Protein AF-A0A2N5Z3L2-F1 (afdb_monomer)

Structure (mmCIF, N/CA/C/O backbone):
data_AF-A0A2N5Z3L2-F1
#
_entry.id   AF-A0A2N5Z3L2-F1
#
loop_
_atom_site.group_PDB
_atom_site.id
_atom_site.type_symbol
_atom_site.label_atom_id
_atom_site.label_alt_id
_atom_site.label_comp_id
_atom_site.label_asym_id
_atom_site.label_entity_id
_atom_site.label_seq_id
_atom_site.pdbx_PDB_ins_code
_atom_site.Cartn_x
_atom_site.Cartn_y
_atom_site.Cartn_z
_atom_site.occupancy
_atom_site.B_iso_or_equiv
_atom_site.auth_seq_id
_atom_site.auth_comp_id
_atom_site.auth_asym_id
_atom_site.auth_atom_id
_atom_site.pdbx_PDB_model_num
ATOM 1 N N . VAL A 1 1 ? -10.106 -1.852 13.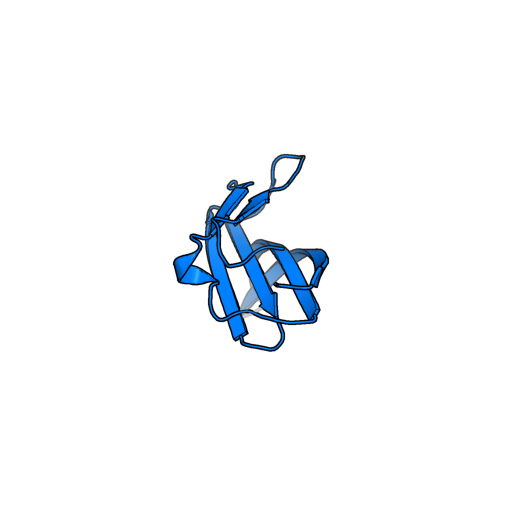356 1.00 91.12 1 VAL A N 1
ATOM 2 C CA . VAL A 1 1 ? -9.034 -0.832 13.352 1.00 91.12 1 VAL A CA 1
ATOM 3 C C . VAL A 1 1 ? -9.700 0.488 13.656 1.00 91.12 1 VAL A C 1
ATOM 5 O O . VAL A 1 1 ? -10.592 0.859 12.909 1.00 91.12 1 VAL A O 1
ATOM 8 N N . SER A 1 2 ? -9.325 1.123 14.767 1.00 93.75 2 SER A N 1
ATOM 9 C CA . SER A 1 2 ? -9.880 2.428 15.144 1.00 93.75 2 SER A CA 1
ATOM 10 C C . SER A 1 2 ? -9.402 3.501 14.168 1.00 93.75 2 SER A C 1
ATOM 12 O O . SER A 1 2 ? -8.200 3.572 13.907 1.00 93.75 2 SER A O 1
ATOM 14 N N . THR A 1 3 ? -10.308 4.337 13.665 1.00 94.00 3 THR A N 1
ATOM 15 C CA . THR A 1 3 ? -9.973 5.535 12.870 1.00 94.00 3 THR A CA 1
ATOM 16 C C . THR A 1 3 ? -10.018 6.827 13.682 1.00 94.00 3 THR A C 1
ATOM 18 O O . THR A 1 3 ? -9.619 7.887 13.205 1.00 94.00 3 THR A O 1
ATOM 21 N N . SER A 1 4 ? -10.428 6.733 14.950 1.00 94.94 4 SER A N 1
ATOM 22 C CA . SER A 1 4 ? -10.414 7.839 15.917 1.00 94.94 4 SER A CA 1
ATOM 23 C C . SER A 1 4 ? -9.042 8.093 16.562 1.00 94.94 4 SER A C 1
ATOM 25 O O . SER A 1 4 ? -8.874 9.051 17.316 1.00 94.94 4 SER A O 1
ATOM 27 N N . SER A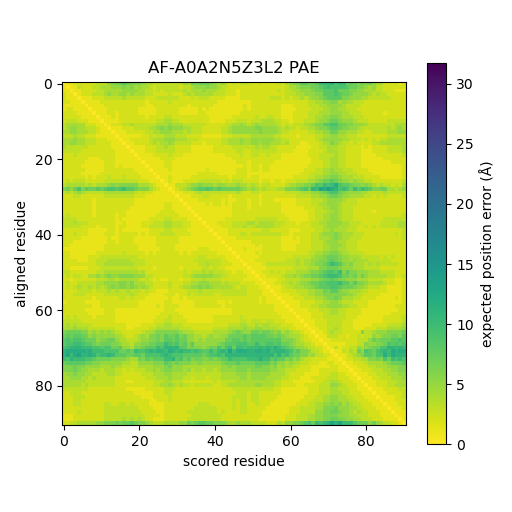 1 5 ? -8.053 7.247 16.269 1.00 96.38 5 SER A N 1
ATOM 28 C CA . SER A 1 5 ? -6.686 7.317 16.786 1.00 96.38 5 SER A CA 1
ATOM 29 C C . SER A 1 5 ? -5.682 7.012 15.681 1.00 96.38 5 SER A C 1
ATOM 31 O O . SER A 1 5 ? -6.031 6.381 14.684 1.00 96.38 5 SER A O 1
ATOM 33 N N . ASP A 1 6 ? -4.429 7.406 15.885 1.00 97.94 6 ASP A N 1
ATOM 34 C CA . ASP A 1 6 ? -3.348 7.053 14.969 1.00 97.94 6 ASP A CA 1
ATOM 35 C C . ASP A 1 6 ? -3.232 5.529 14.818 1.00 97.94 6 ASP A C 1
ATOM 37 O O . ASP A 1 6 ? -3.384 4.767 15.779 1.00 97.94 6 ASP A O 1
ATOM 41 N N . PHE A 1 7 ? -2.948 5.084 13.597 1.00 97.50 7 PHE A N 1
ATOM 42 C CA . PHE A 1 7 ? -2.837 3.675 13.248 1.00 97.50 7 PHE A CA 1
ATOM 43 C C . PHE A 1 7 ? -1.496 3.402 12.578 1.00 97.50 7 PHE A C 1
ATOM 45 O O . PHE A 1 7 ? -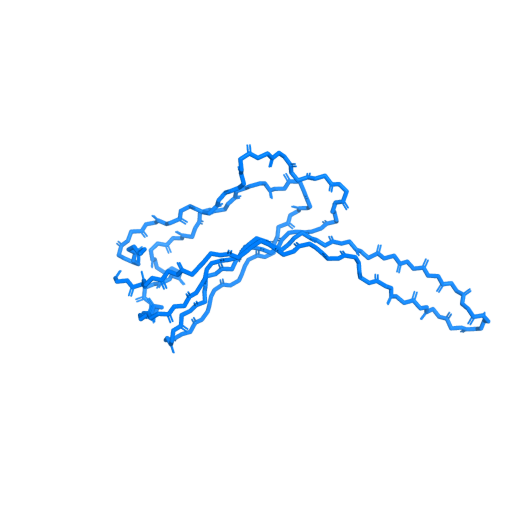1.191 3.955 11.523 1.00 97.50 7 PHE A O 1
ATOM 52 N N . THR A 1 8 ? -0.700 2.515 13.171 1.00 98.06 8 THR A N 1
ATOM 53 C CA . THR A 1 8 ? 0.586 2.096 12.606 1.00 98.06 8 THR A CA 1
ATOM 54 C C . THR A 1 8 ? 0.444 0.761 11.897 1.00 98.06 8 THR A C 1
ATOM 56 O O . THR A 1 8 ? 0.067 -0.238 12.510 1.00 98.06 8 THR A O 1
ATOM 59 N N . LEU A 1 9 ? 0.815 0.739 10.620 1.00 97.81 9 LEU A N 1
ATOM 60 C CA . LEU A 1 9 ? 0.967 -0.473 9.830 1.00 97.81 9 LEU A CA 1
ATOM 61 C C . LEU A 1 9 ? 2.459 -0.784 9.688 1.00 97.81 9 LEU A C 1
ATOM 63 O O . LEU A 1 9 ? 3.232 0.097 9.321 1.00 97.81 9 LEU A O 1
ATOM 67 N N . ALA A 1 10 ? 2.869 -2.015 9.996 1.00 97.69 10 ALA A N 1
ATOM 68 C CA . ALA A 1 10 ? 4.274 -2.411 9.979 1.00 97.69 10 ALA A CA 1
ATOM 69 C C . ALA A 1 10 ? 4.464 -3.876 9.570 1.00 97.69 10 ALA A C 1
ATOM 71 O O . ALA A 1 10 ? 3.602 -4.715 9.840 1.00 97.69 10 ALA A O 1
ATOM 72 N N . THR A 1 11 ? 5.603 -4.186 8.953 1.00 95.62 11 THR A N 1
ATOM 73 C CA . THR A 1 11 ? 6.085 -5.561 8.780 1.00 95.62 11 THR A CA 1
ATOM 74 C C . THR A 1 11 ? 6.848 -6.025 10.024 1.00 95.62 11 THR A C 1
ATOM 76 O O . THR A 1 11 ? 7.412 -5.219 10.765 1.00 95.62 11 THR A O 1
ATOM 79 N N . THR A 1 12 ? 6.879 -7.339 10.259 1.00 93.44 12 THR A N 1
ATOM 80 C CA . THR A 1 12 ? 7.731 -7.954 11.294 1.00 93.44 12 THR A CA 1
ATOM 81 C C . THR A 1 12 ? 9.195 -7.982 10.879 1.00 93.44 12 THR A C 1
ATOM 83 O O . THR A 1 12 ? 10.080 -7.776 11.705 1.00 93.44 12 THR A O 1
ATOM 86 N N . ASP A 1 13 ? 9.432 -8.211 9.590 1.00 92.94 13 ASP A N 1
ATOM 87 C CA . ASP A 1 13 ? 10.752 -8.350 8.992 1.00 92.94 13 ASP A CA 1
ATOM 88 C C . ASP A 1 13 ? 11.069 -7.157 8.090 1.00 92.94 13 ASP A C 1
ATOM 90 O O . ASP A 1 13 ? 10.173 -6.480 7.580 1.00 92.94 13 ASP A O 1
ATOM 94 N N . ALA A 1 14 ? 12.357 -6.896 7.876 1.00 94.25 14 ALA A N 1
ATOM 95 C CA . ALA A 1 14 ? 12.797 -5.827 6.989 1.00 94.25 14 ALA A CA 1
ATOM 96 C C . ALA A 1 14 ? 12.379 -6.095 5.534 1.00 94.25 14 ALA A C 1
ATOM 98 O O . ALA A 1 14 ? 12.479 -7.220 5.037 1.00 94.25 14 ALA A O 1
ATOM 99 N N . ILE A 1 15 ? 11.963 -5.039 4.835 1.00 96.25 15 ILE A N 1
ATOM 100 C CA . ILE A 1 15 ? 11.680 -5.100 3.401 1.00 96.25 15 ILE A CA 1
ATOM 101 C C . ILE A 1 15 ? 13.002 -5.004 2.642 1.00 96.25 15 ILE A C 1
ATOM 103 O O . ILE A 1 15 ? 13.790 -4.087 2.859 1.00 96.25 15 ILE A O 1
ATOM 107 N N . GLN A 1 16 ? 13.234 -5.960 1.743 1.00 94.94 16 GLN A N 1
ATOM 108 C CA . GLN A 1 16 ? 14.464 -6.078 0.966 1.00 94.94 16 GLN A CA 1
ATOM 109 C C . GLN A 1 16 ? 14.154 -6.032 -0.529 1.00 94.94 16 GLN A C 1
ATOM 111 O O . GLN A 1 16 ? 13.139 -6.559 -0.978 1.00 94.94 16 GLN A O 1
ATOM 116 N N . ASN A 1 17 ? 15.081 -5.475 -1.313 1.00 95.25 17 ASN A N 1
ATOM 117 C CA . ASN A 1 17 ? 15.005 -5.432 -2.777 1.00 95.25 17 ASN A CA 1
ATOM 118 C C . ASN A 1 17 ? 13.757 -4.722 -3.333 1.00 95.25 17 ASN A C 1
ATOM 120 O O . ASN A 1 17 ? 13.265 -5.110 -4.389 1.00 95.25 17 ASN A O 1
ATOM 124 N N . ALA A 1 18 ? 13.267 -3.681 -2.665 1.00 97.81 18 ALA A N 1
ATOM 125 C CA . ALA A 1 18 ? 12.234 -2.798 -3.194 1.00 97.81 18 ALA A CA 1
ATOM 126 C C . ALA A 1 18 ? 12.820 -1.408 -3.464 1.00 97.81 18 ALA A C 1
ATOM 128 O O . ALA A 1 18 ? 13.710 -0.959 -2.742 1.00 97.81 18 ALA A O 1
ATOM 129 N N . ASP A 1 19 ? 12.304 -0.721 -4.480 1.00 97.94 19 ASP A N 1
ATOM 130 C CA . ASP A 1 19 ? 12.602 0.699 -4.694 1.00 97.94 19 ASP A CA 1
ATOM 131 C C . ASP A 1 19 ? 11.645 1.559 -3.860 1.00 97.94 19 ASP A C 1
ATOM 133 O O . ASP A 1 19 ? 11.984 2.651 -3.399 1.00 97.94 19 ASP A O 1
ATOM 137 N N . SER A 1 20 ? 10.420 1.072 -3.659 1.00 98.44 20 SER A N 1
ATOM 138 C CA . SER A 1 20 ? 9.356 1.786 -2.963 1.00 98.44 20 SER A CA 1
ATOM 139 C C . SER A 1 20 ? 8.386 0.824 -2.287 1.00 98.44 20 SER A C 1
ATOM 141 O O . SER A 1 20 ? 8.253 -0.335 -2.680 1.00 98.44 20 SER A O 1
ATOM 143 N N . VAL A 1 21 ? 7.713 1.323 -1.253 1.00 98.62 21 VAL A N 1
ATOM 144 C CA . VAL A 1 21 ? 6.673 0.599 -0.518 1.00 98.62 21 VAL A CA 1
ATOM 145 C C . VAL A 1 21 ? 5.430 1.473 -0.425 1.00 98.62 21 VAL A C 1
ATOM 147 O O . VAL A 1 21 ? 5.536 2.658 -0.116 1.00 98.62 21 VAL A O 1
ATOM 150 N N . ILE A 1 22 ? 4.252 0.909 -0.680 1.00 98.69 22 ILE A N 1
ATOM 151 C CA . ILE A 1 22 ? 2.964 1.561 -0.427 1.00 98.69 22 ILE A CA 1
ATOM 152 C C . ILE A 1 22 ? 2.379 0.984 0.854 1.00 98.69 22 ILE A C 1
ATOM 154 O O . ILE A 1 22 ? 2.204 -0.227 0.967 1.00 98.69 22 ILE A O 1
ATOM 158 N N . PHE A 1 23 ? 2.038 1.854 1.797 1.00 98.75 23 PHE A N 1
ATOM 159 C CA . PHE A 1 23 ? 1.169 1.522 2.920 1.00 98.75 23 PHE A CA 1
ATOM 160 C C . PHE A 1 23 ? -0.244 1.973 2.570 1.00 98.75 23 PHE A C 1
ATOM 162 O O . PHE A 1 23 ? -0.439 3.137 2.213 1.00 98.75 23 PHE A O 1
ATOM 169 N N . ALA A 1 24 ? -1.217 1.073 2.672 1.00 98.50 24 ALA A N 1
ATOM 170 C CA . ALA A 1 24 ? -2.598 1.339 2.292 1.00 98.50 24 ALA A CA 1
ATOM 171 C C . ALA A 1 24 ? -3.582 0.987 3.413 1.00 98.50 24 ALA A C 1
ATOM 173 O O . ALA A 1 24 ? -3.475 -0.064 4.049 1.00 98.50 24 ALA A O 1
ATOM 174 N N . VAL A 1 25 ? -4.566 1.861 3.607 1.00 98.38 25 VAL A N 1
ATOM 175 C CA . VAL A 1 25 ? -5.763 1.660 4.427 1.00 98.38 25 VAL A CA 1
ATOM 176 C C . VAL A 1 25 ? -6.959 1.849 3.502 1.00 98.38 25 VAL A C 1
ATOM 178 O O . VAL A 1 25 ? -7.158 2.9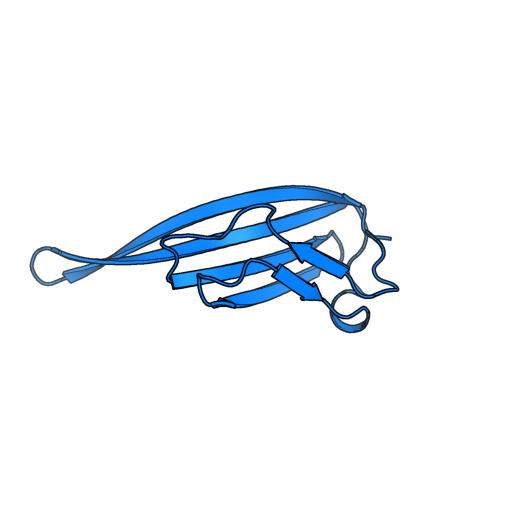51 2.998 1.00 98.38 25 VAL A O 1
ATOM 181 N N . ILE A 1 26 ? -7.718 0.788 3.227 1.00 97.81 26 ILE A N 1
ATOM 182 C CA . ILE A 1 26 ? -8.791 0.797 2.223 1.00 97.81 26 ILE A CA 1
ATOM 183 C C . ILE A 1 26 ? -10.056 0.217 2.852 1.00 97.81 26 ILE A C 1
ATOM 185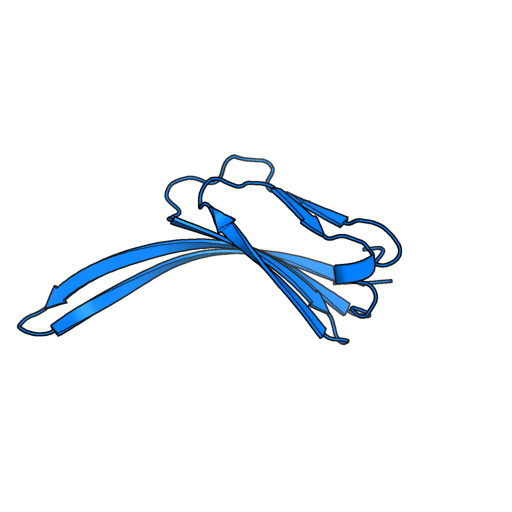 O O . ILE A 1 26 ? -10.083 -0.955 3.219 1.00 97.81 26 ILE A O 1
ATOM 189 N N . GLY A 1 27 ? -11.110 1.023 2.969 1.00 96.25 27 GLY A N 1
ATOM 190 C CA . GLY A 1 27 ? -12.415 0.620 3.500 1.00 96.25 27 GLY A CA 1
ATOM 191 C C . GLY A 1 27 ? -13.564 1.063 2.598 1.00 96.25 27 GLY A C 1
ATOM 192 O O . GLY A 1 27 ? -13.360 1.689 1.562 1.00 96.25 27 GLY A O 1
ATOM 193 N N . THR A 1 28 ? -14.803 0.769 2.996 1.00 90.69 28 THR A N 1
ATOM 194 C CA . THR A 1 28 ? -15.993 1.116 2.191 1.00 90.69 28 THR A CA 1
ATOM 195 C C . THR A 1 28 ? -16.191 2.622 1.983 1.00 90.69 28 THR A C 1
ATOM 197 O O . THR A 1 28 ? -16.757 3.025 0.971 1.00 90.69 28 THR A O 1
ATOM 200 N N . GLY A 1 29 ? -15.719 3.450 2.922 1.00 85.00 29 GLY A N 1
ATOM 201 C CA . GLY A 1 29 ? -15.841 4.913 2.873 1.00 85.00 29 GLY A CA 1
ATOM 202 C C . GLY A 1 29 ? -14.741 5.635 2.085 1.00 85.00 29 GLY A C 1
ATOM 203 O O . GLY A 1 29 ? -14.854 6.837 1.859 1.00 85.00 29 GLY A O 1
ATOM 204 N N . GLY A 1 30 ? -13.684 4.930 1.674 1.00 92.81 30 GLY A N 1
ATOM 2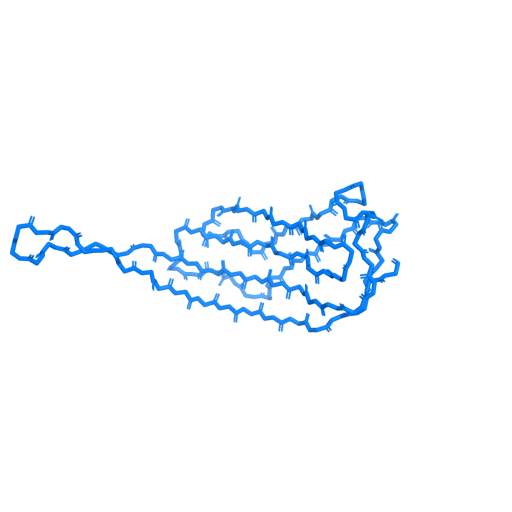05 C CA . GLY A 1 30 ? -12.548 5.519 0.971 1.00 92.81 30 GLY A CA 1
ATOM 206 C C . GLY A 1 30 ? -11.227 4.828 1.288 1.00 92.81 30 GLY A C 1
ATOM 207 O O . GLY A 1 30 ? -11.178 3.778 1.932 1.00 92.81 30 GLY A O 1
ATOM 208 N N . GLU A 1 31 ? -10.144 5.451 0.839 1.00 96.38 31 GLU A N 1
ATOM 209 C CA . GLU A 1 31 ? -8.799 4.909 0.965 1.00 96.38 31 GLU A CA 1
ATOM 210 C C . GLU A 1 31 ? -7.768 5.981 1.311 1.00 96.38 31 GLU A C 1
ATOM 212 O O . GLU A 1 31 ? -7.909 7.159 0.974 1.00 96.38 31 GLU A O 1
ATOM 217 N N . LYS A 1 32 ? -6.695 5.540 1.964 1.00 97.88 32 LYS A N 1
ATOM 218 C CA . LYS A 1 32 ? -5.488 6.322 2.188 1.00 97.88 32 LYS A CA 1
ATOM 219 C C . LYS A 1 32 ? -4.276 5.481 1.821 1.00 97.88 32 LYS A C 1
ATOM 221 O O . LYS A 1 32 ? -4.047 4.425 2.406 1.00 97.88 32 LYS A O 1
ATOM 226 N N . LEU A 1 33 ? -3.493 5.978 0.868 1.00 98.31 33 LEU A N 1
ATOM 227 C CA . LEU A 1 33 ? -2.263 5.352 0.400 1.00 98.31 33 LEU A CA 1
ATOM 228 C C . LEU A 1 33 ? -1.092 6.302 0.634 1.00 98.31 33 LEU A C 1
ATOM 230 O O . LEU A 1 33 ? -1.203 7.507 0.397 1.00 98.31 33 LEU A O 1
ATOM 234 N N . VAL A 1 34 ? 0.035 5.762 1.089 1.00 98.50 34 VAL A N 1
ATOM 235 C CA . VAL A 1 34 ? 1.277 6.516 1.261 1.00 98.50 34 VAL A CA 1
ATOM 236 C C . VAL A 1 34 ? 2.438 5.715 0.692 1.00 98.50 34 VAL A C 1
ATOM 238 O O . VAL A 1 34 ? 2.732 4.617 1.158 1.00 98.50 34 VAL A O 1
ATOM 241 N N . THR A 1 35 ? 3.119 6.295 -0.294 1.00 98.56 35 THR A N 1
ATOM 242 C CA . THR A 1 35 ? 4.349 5.738 -0.864 1.00 98.56 35 THR A CA 1
ATOM 243 C C . THR A 1 35 ? 5.561 6.209 -0.068 1.00 98.56 35 THR A C 1
ATOM 245 O O . THR A 1 35 ? 5.707 7.395 0.241 1.00 98.56 35 THR A O 1
ATOM 248 N N . LYS A 1 36 ? 6.438 5.268 0.262 1.00 98.44 36 LYS A N 1
ATOM 249 C CA . LYS A 1 36 ? 7.665 5.446 1.034 1.00 98.44 36 LYS A CA 1
ATOM 250 C C . LYS A 1 36 ? 8.846 4.777 0.333 1.00 98.44 36 LYS A C 1
ATOM 252 O O . LYS A 1 36 ? 8.668 4.062 -0.654 1.00 98.44 36 LYS A O 1
ATOM 257 N N . ALA A 1 37 ? 10.054 5.030 0.837 1.00 98.06 37 ALA A N 1
ATOM 258 C CA . ALA A 1 37 ? 11.255 4.369 0.340 1.00 98.06 37 ALA A CA 1
ATOM 259 C C . ALA A 1 37 ? 11.147 2.845 0.515 1.00 98.06 37 ALA A C 1
ATOM 261 O O . ALA A 1 37 ? 10.518 2.369 1.457 1.00 98.06 37 ALA A O 1
ATOM 262 N N . GLY A 1 38 ? 11.780 2.085 -0.381 1.00 97.56 38 GLY A N 1
ATOM 263 C CA . GLY A 1 38 ? 11.689 0.621 -0.424 1.00 97.56 38 GLY A CA 1
ATOM 264 C C . GLY A 1 38 ? 12.131 -0.120 0.844 1.00 97.56 38 GLY A C 1
ATOM 265 O O . GLY A 1 38 ? 11.822 -1.294 1.007 1.00 97.56 38 GLY A O 1
ATOM 266 N N . THR A 1 39 ? 12.846 0.559 1.739 1.00 96.25 39 THR A N 1
ATOM 267 C CA . THR A 1 39 ? 13.335 0.021 3.015 1.00 96.25 39 THR A CA 1
ATOM 268 C C . THR A 1 39 ? 12.429 0.346 4.202 1.00 96.25 39 THR A C 1
ATOM 270 O O . THR A 1 39 ? 12.680 -0.139 5.302 1.00 96.25 39 THR A O 1
ATOM 273 N N . GLU A 1 40 ? 11.415 1.195 4.022 1.00 98.19 40 GLU A N 1
ATOM 274 C CA . GLU A 1 40 ? 10.507 1.592 5.099 1.00 98.19 40 GLU A CA 1
ATOM 275 C C . GLU A 1 40 ? 9.571 0.433 5.432 1.00 98.19 40 GLU A C 1
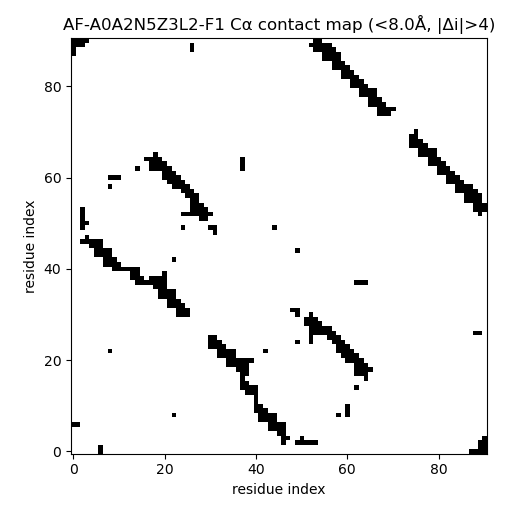ATOM 277 O O . GLU A 1 40 ? 8.748 0.029 4.615 1.00 98.19 40 GLU A O 1
ATOM 282 N N . SER A 1 41 ? 9.702 -0.100 6.644 1.00 97.31 41 SER A N 1
ATOM 283 C CA . SER A 1 41 ? 8.938 -1.250 7.132 1.00 97.31 41 SER A CA 1
ATOM 284 C C . SER A 1 41 ? 7.734 -0.860 7.986 1.00 97.31 41 SER A C 1
ATOM 286 O O . SER A 1 41 ? 6.979 -1.734 8.406 1.00 97.31 41 SER A O 1
ATOM 288 N N . SER A 1 42 ? 7.533 0.431 8.268 1.00 98.12 42 SER A N 1
ATOM 289 C CA . SER A 1 42 ? 6.376 0.915 9.018 1.00 98.12 42 SER A CA 1
ATOM 290 C C . SER A 1 42 ? 5.905 2.297 8.573 1.00 98.12 42 SER A C 1
ATOM 292 O O . SER A 1 42 ? 6.675 3.130 8.095 1.00 98.12 42 SER A O 1
ATOM 294 N N . HIS A 1 43 ? 4.612 2.554 8.753 1.00 98.50 43 HIS A N 1
ATOM 295 C CA . HIS A 1 43 ? 4.031 3.876 8.597 1.00 98.50 43 HIS A CA 1
ATOM 296 C C . HIS A 1 43 ? 2.875 4.080 9.576 1.00 98.50 43 HIS A C 1
ATOM 298 O O . HIS A 1 43 ? 2.003 3.221 9.713 1.00 98.50 43 HIS A O 1
ATOM 304 N N . THR A 1 44 ? 2.864 5.239 10.235 1.00 98.56 44 THR A N 1
ATOM 305 C CA . THR A 1 44 ? 1.753 5.690 11.076 1.00 98.56 44 THR A CA 1
ATOM 306 C C . THR A 1 44 ? 0.862 6.639 10.287 1.00 98.56 44 THR A C 1
ATOM 308 O O . THR A 1 44 ? 1.302 7.712 9.874 1.00 98.56 44 THR A O 1
ATOM 311 N N . PHE A 1 45 ? -0.394 6.242 10.111 1.00 98.31 45 PHE A N 1
ATOM 312 C CA . PHE A 1 45 ? -1.472 7.092 9.633 1.00 98.31 45 PHE A CA 1
ATOM 313 C C . PHE A 1 45 ? -2.026 7.889 10.809 1.00 98.31 45 PHE A C 1
ATOM 315 O O . PHE A 1 45 ? -2.357 7.301 11.842 1.00 98.31 45 PHE A O 1
ATOM 322 N N . SER A 1 46 ? -2.141 9.209 10.661 1.00 97.81 46 SER A N 1
ATOM 323 C CA . SER A 1 46 ? -2.794 10.020 11.690 1.00 97.81 46 SER A CA 1
ATOM 324 C C . SER A 1 46 ? -4.296 9.735 11.721 1.00 97.81 46 SER A C 1
ATOM 326 O O . SER A 1 46 ? -4.886 9.446 10.678 1.00 97.81 46 SER A O 1
ATOM 328 N N . ALA A 1 47 ? -4.945 9.888 12.877 1.00 97.00 47 ALA A N 1
ATOM 329 C CA . ALA A 1 47 ? -6.405 9.767 12.982 1.00 97.00 47 ALA A CA 1
ATOM 330 C C . ALA A 1 47 ? -7.131 10.646 11.942 1.00 97.00 47 ALA A C 1
ATOM 332 O O . ALA A 1 47 ? -8.078 10.219 11.282 1.00 97.00 47 ALA A O 1
ATOM 333 N N . SER A 1 48 ? -6.635 11.868 11.719 1.00 95.69 48 SER A N 1
ATOM 334 C CA . SER A 1 48 ? -7.190 12.783 10.717 1.00 95.69 48 SER A CA 1
ATOM 335 C C . SER A 1 48 ? -7.097 12.255 9.285 1.00 95.69 48 SER A C 1
ATOM 337 O O . SER A 1 48 ? -8.003 12.516 8.498 1.00 95.69 48 SER A O 1
ATOM 339 N N . ASP A 1 49 ? -6.052 11.493 8.947 1.00 94.12 49 ASP A N 1
ATOM 340 C CA . ASP A 1 49 ? -5.867 10.942 7.601 1.00 94.12 49 ASP A CA 1
ATOM 341 C C . ASP A 1 49 ? -6.855 9.819 7.268 1.00 94.12 49 ASP A C 1
ATOM 343 O O . ASP A 1 49 ? -7.104 9.574 6.087 1.00 94.12 49 ASP A O 1
ATOM 347 N N . ILE A 1 50 ? -7.387 9.131 8.285 1.00 96.12 50 ILE A N 1
ATOM 348 C CA . ILE A 1 50 ? -8.215 7.926 8.113 1.00 96.12 50 ILE A CA 1
ATOM 349 C C . ILE A 1 50 ? -9.616 8.036 8.725 1.00 96.12 50 ILE A C 1
ATOM 351 O O . ILE A 1 50 ? -10.405 7.111 8.574 1.00 96.12 50 ILE A O 1
ATOM 355 N N . SER A 1 51 ? -9.961 9.163 9.353 1.00 94.00 51 SER A N 1
ATOM 356 C CA . SER A 1 51 ? -11.247 9.392 10.039 1.00 94.00 51 SER A CA 1
ATOM 357 C C . SER A 1 51 ? -12.511 9.147 9.195 1.00 94.00 51 SER A C 1
ATOM 359 O O . SER A 1 51 ? -13.569 8.860 9.748 1.00 94.00 51 SER A O 1
ATOM 361 N N . GLY A 1 52 ? -12.427 9.248 7.863 1.00 90.88 52 GLY A N 1
ATOM 362 C CA . GLY A 1 52 ? -13.547 8.971 6.950 1.00 90.88 52 GLY A CA 1
ATOM 363 C C . GLY A 1 52 ? -13.642 7.518 6.469 1.00 90.88 52 GLY A C 1
ATOM 364 O O . GLY A 1 52 ? -14.609 7.152 5.800 1.00 90.88 52 GLY A O 1
ATOM 365 N N . ILE A 1 53 ? -12.648 6.683 6.778 1.00 95.56 53 ILE A N 1
ATOM 366 C CA . ILE A 1 53 ? -12.589 5.292 6.332 1.00 95.56 53 ILE A CA 1
ATOM 367 C C . ILE A 1 53 ? -13.355 4.430 7.334 1.00 95.56 53 ILE A C 1
ATOM 369 O O . ILE A 1 53 ? -13.037 4.392 8.516 1.00 95.56 53 ILE A O 1
ATOM 373 N N . THR A 1 54 ? -14.382 3.731 6.861 1.00 95.31 54 THR A N 1
ATOM 374 C CA . THR A 1 54 ? -15.291 2.949 7.710 1.00 95.31 54 THR A CA 1
ATOM 375 C C . THR A 1 54 ? -15.639 1.608 7.072 1.00 9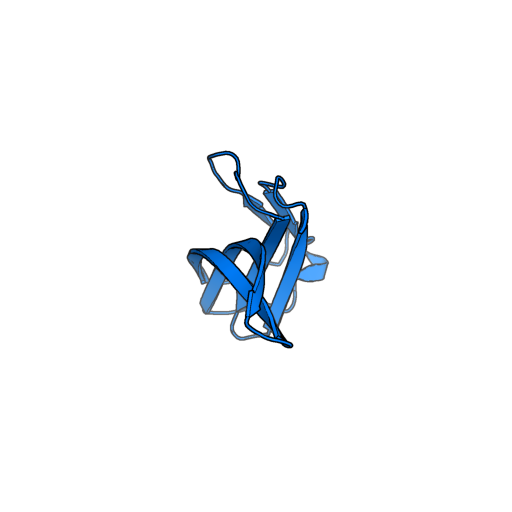5.31 54 THR A C 1
ATOM 377 O O . THR A 1 54 ? -15.434 1.388 5.869 1.00 95.31 54 THR A O 1
ATOM 380 N N . GLY A 1 55 ? -16.191 0.707 7.885 1.00 95.19 55 GLY A N 1
ATOM 381 C CA . GLY A 1 55 ? -16.742 -0.565 7.432 1.00 95.19 55 GLY A CA 1
ATOM 382 C C . GLY A 1 55 ? -15.676 -1.611 7.118 1.00 95.19 55 GLY A C 1
ATOM 383 O O . GLY A 1 55 ? -14.510 -1.482 7.488 1.00 95.19 55 GLY A O 1
ATOM 384 N N . THR A 1 56 ? -16.084 -2.693 6.461 1.00 96.94 56 THR A N 1
ATOM 385 C CA . THR A 1 56 ? -15.171 -3.782 6.093 1.00 96.94 56 THR A CA 1
ATOM 386 C C . THR A 1 56 ? -14.228 -3.351 4.973 1.00 96.94 56 THR A C 1
ATOM 388 O O . THR A 1 56 ? -14.633 -2.706 4.009 1.00 96.94 56 THR A O 1
ATOM 391 N N . GLY A 1 57 ? -12.966 -3.740 5.081 1.00 97.12 57 GLY A N 1
ATOM 392 C CA . GLY A 1 57 ? -11.946 -3.445 4.092 1.00 97.12 57 GLY A CA 1
ATOM 393 C C . GLY A 1 57 ? -10.669 -4.215 4.374 1.00 97.12 57 GLY A C 1
ATOM 394 O O . GLY A 1 57 ? -10.702 -5.325 4.911 1.00 97.12 57 GLY A O 1
ATOM 395 N N . TYR A 1 58 ? -9.537 -3.629 4.010 1.00 98.06 58 TYR A N 1
ATOM 396 C CA . TYR A 1 58 ? -8.234 -4.233 4.214 1.00 98.06 58 TYR A CA 1
ATOM 397 C C . TYR A 1 58 ? -7.132 -3.182 4.360 1.00 98.06 58 TYR A C 1
ATOM 399 O O . TYR A 1 58 ? -7.248 -2.035 3.930 1.00 98.06 58 TYR A O 1
ATOM 407 N N . VAL A 1 59 ? -6.042 -3.598 4.992 1.00 98.38 59 VAL A N 1
ATOM 408 C CA . VAL A 1 59 ? -4.780 -2.855 5.029 1.00 98.38 59 VAL A CA 1
ATOM 409 C C . VAL A 1 59 ? -3.742 -3.600 4.203 1.00 98.38 59 VAL A C 1
ATOM 411 O O . VAL A 1 59 ? -3.762 -4.835 4.178 1.00 98.38 59 VAL A O 1
ATOM 414 N N . GLN A 1 60 ? -2.847 -2.878 3.527 1.00 98.31 60 GLN A N 1
ATOM 415 C CA . GLN A 1 60 ? -1.785 -3.492 2.723 1.00 98.31 60 GLN A CA 1
ATOM 416 C C . GLN A 1 60 ? -0.434 -2.828 2.916 1.00 98.31 60 GLN A C 1
ATOM 418 O O . GLN A 1 60 ? -0.334 -1.617 3.111 1.00 98.31 60 GLN A O 1
ATOM 423 N N . ILE A 1 61 ? 0.601 -3.649 2.777 1.00 98.50 61 ILE A N 1
ATOM 424 C CA . ILE A 1 61 ? 1.970 -3.212 2.531 1.00 98.50 61 ILE A CA 1
ATOM 425 C C . ILE A 1 61 ? 2.372 -3.796 1.177 1.00 98.50 61 ILE A C 1
ATOM 427 O O . ILE A 1 61 ? 2.351 -5.016 0.992 1.00 98.50 61 ILE A O 1
ATOM 431 N N . VAL A 1 62 ? 2.691 -2.921 0.228 1.00 98.38 62 VAL A N 1
ATOM 432 C CA . VAL A 1 62 ? 3.019 -3.266 -1.160 1.00 98.38 62 VAL A CA 1
ATOM 433 C C . VAL A 1 62 ? 4.454 -2.855 -1.434 1.00 98.38 62 VAL A C 1
ATOM 435 O O . VAL A 1 62 ? 4.726 -1.677 -1.643 1.00 98.38 62 VAL A O 1
ATOM 438 N N . ALA A 1 63 ? 5.378 -3.806 -1.426 1.00 98.31 63 ALA A N 1
ATOM 439 C CA . ALA A 1 63 ? 6.766 -3.561 -1.793 1.00 98.31 63 ALA A CA 1
ATOM 440 C C . ALA A 1 63 ? 6.939 -3.777 -3.298 1.00 98.31 63 ALA A C 1
ATOM 442 O O . ALA A 1 63 ? 6.552 -4.824 -3.818 1.00 98.31 63 ALA A O 1
ATOM 443 N N . TYR A 1 64 ? 7.526 -2.811 -4.002 1.00 98.19 64 TYR A N 1
ATOM 444 C CA . TYR A 1 64 ? 7.722 -2.918 -5.443 1.00 98.19 64 TYR A CA 1
ATOM 445 C C . TYR A 1 64 ? 9.048 -2.328 -5.916 1.00 98.19 64 TYR A C 1
ATOM 447 O O . TYR A 1 64 ? 9.638 -1.439 -5.293 1.00 98.19 64 TYR A O 1
ATOM 455 N N . LYS A 1 65 ? 9.525 -2.836 -7.053 1.00 97.81 65 LYS A N 1
ATOM 456 C CA . LYS A 1 65 ? 10.670 -2.285 -7.779 1.00 97.81 65 LYS A CA 1
ATOM 457 C C . LYS A 1 65 ? 10.418 -2.261 -9.277 1.00 97.81 65 LYS A C 1
ATOM 459 O O . LYS A 1 65 ? 9.768 -3.160 -9.819 1.00 97.81 65 LYS A O 1
ATOM 464 N N . PHE A 1 66 ? 10.984 -1.266 -9.946 1.00 96.31 66 PHE A N 1
ATOM 465 C CA . PHE A 1 66 ? 10.973 -1.201 -11.400 1.00 96.31 66 PHE A CA 1
ATOM 466 C C . PHE A 1 66 ? 12.205 -1.901 -11.963 1.00 96.31 66 PHE A C 1
ATOM 468 O O . PHE A 1 66 ? 13.319 -1.787 -11.456 1.00 96.31 66 PHE A O 1
ATOM 475 N N . MET A 1 67 ? 12.010 -2.632 -13.049 1.00 95.12 67 MET A N 1
ATOM 476 C CA . MET A 1 67 ? 13.088 -3.205 -13.842 1.00 95.12 67 MET A CA 1
ATOM 477 C C . MET A 1 67 ? 12.898 -2.739 -15.273 1.00 95.12 67 MET A C 1
ATOM 479 O O . MET A 1 67 ? 11.784 -2.745 -15.791 1.00 95.12 67 MET A O 1
ATOM 483 N N . THR A 1 68 ? 13.978 -2.321 -15.915 1.00 93.94 68 THR A N 1
ATOM 484 C CA . THR A 1 68 ? 13.936 -1.857 -17.298 1.00 93.94 68 THR A CA 1
ATOM 485 C C . THR A 1 68 ? 14.722 -2.799 -18.189 1.00 93.94 68 THR A C 1
ATOM 487 O O . THR A 1 68 ? 15.779 -3.302 -17.815 1.00 93.94 68 THR A O 1
ATOM 490 N N . SER A 1 69 ? 14.186 -3.043 -19.378 1.00 94.19 69 SER A N 1
ATOM 491 C CA . SER A 1 69 ? 14.863 -3.757 -20.453 1.00 94.19 69 SER A CA 1
ATOM 492 C C . SER A 1 69 ? 14.619 -3.010 -21.754 1.00 94.19 69 SER A C 1
ATOM 494 O O . SER A 1 69 ? 13.539 -2.458 -21.961 1.00 94.19 69 SER A O 1
ATOM 496 N N . THR A 1 70 ? 15.604 -2.976 -22.641 1.00 94.88 70 THR A N 1
ATOM 497 C CA . THR A 1 70 ? 15.403 -2.459 -23.995 1.00 94.88 70 THR A CA 1
ATOM 498 C C . THR A 1 70 ? 15.247 -3.644 -24.936 1.00 94.88 70 THR A C 1
ATOM 500 O O . THR A 1 70 ? 16.177 -4.424 -25.126 1.00 94.88 70 THR A O 1
ATOM 503 N N . GLU A 1 71 ? 14.067 -3.768 -25.537 1.00 93.88 71 GLU A N 1
ATOM 504 C CA . GLU A 1 71 ? 13.741 -4.820 -26.497 1.00 93.88 71 GLU A CA 1
ATOM 505 C C . GLU A 1 71 ? 13.560 -4.189 -27.880 1.00 93.88 71 GLU A C 1
ATOM 507 O O . GLU A 1 71 ? 12.592 -3.471 -28.159 1.00 93.88 71 GLU A O 1
ATOM 512 N N . GLY A 1 72 ? 14.552 -4.394 -28.749 1.00 92.25 72 GLY A N 1
ATOM 513 C CA . GLY A 1 72 ? 14.649 -3.667 -30.012 1.00 92.25 72 GLY A CA 1
ATOM 514 C C . GLY A 1 72 ? 14.834 -2.166 -29.771 1.00 92.25 72 GLY A C 1
ATOM 515 O O . GLY A 1 72 ? 15.812 -1.749 -29.160 1.00 92.25 72 GLY A O 1
ATOM 516 N N . SER A 1 73 ? 13.893 -1.348 -30.251 1.00 93.44 73 SER A N 1
ATOM 517 C CA . SER A 1 73 ? 13.902 0.113 -30.075 1.00 93.44 73 SER A CA 1
ATOM 518 C C . SER A 1 73 ? 12.948 0.607 -28.980 1.00 93.44 73 SER A C 1
ATOM 520 O O . SER A 1 73 ? 12.627 1.795 -28.940 1.00 93.44 73 SER A O 1
ATOM 522 N N . LYS A 1 74 ? 12.409 -0.293 -28.149 1.00 93.69 74 LYS A N 1
ATOM 523 C CA . LYS A 1 74 ? 11.429 0.039 -27.109 1.00 93.69 74 LYS A CA 1
ATOM 524 C C . LYS A 1 74 ? 12.034 -0.183 -25.730 1.00 93.69 74 LYS A C 1
ATOM 526 O O . LYS A 1 74 ? 12.650 -1.214 -25.483 1.00 93.69 74 LYS A O 1
ATOM 531 N N . ASN A 1 75 ? 11.792 0.760 -24.824 1.00 95.38 75 ASN A N 1
ATOM 532 C CA . ASN A 1 75 ? 12.008 0.534 -23.401 1.00 95.38 75 ASN A CA 1
ATOM 533 C C . ASN A 1 75 ? 10.786 -0.190 -22.836 1.00 95.38 75 ASN A C 1
ATOM 535 O O . ASN A 1 75 ? 9.662 0.304 -22.940 1.00 95.38 75 ASN A O 1
ATOM 539 N N . VAL A 1 76 ? 11.022 -1.361 -22.261 1.00 95.75 76 VAL A N 1
ATOM 540 C CA . VAL A 1 76 ? 10.046 -2.186 -21.559 1.00 95.75 76 VAL A CA 1
ATOM 541 C C . VAL A 1 76 ? 10.292 -2.024 -20.063 1.00 95.75 76 VAL A C 1
ATOM 543 O O . VAL A 1 76 ? 11.423 -2.147 -19.590 1.00 95.75 76 VAL A O 1
ATOM 546 N N . TYR A 1 77 ? 9.228 -1.720 -19.325 1.00 94.56 77 TYR A N 1
ATOM 547 C CA . TYR A 1 77 ? 9.260 -1.499 -17.884 1.00 94.56 77 TYR A CA 1
ATOM 548 C C . TYR A 1 77 ? 8.468 -2.615 -17.212 1.00 94.56 77 TYR A C 1
ATOM 550 O O . TYR A 1 77 ? 7.273 -2.767 -17.457 1.00 94.56 77 TYR A O 1
ATOM 558 N N . PHE A 1 78 ? 9.139 -3.392 -16.374 1.00 95.62 78 PHE A N 1
ATOM 559 C CA . PHE A 1 78 ? 8.542 -4.425 -15.543 1.00 95.62 78 PHE A CA 1
ATOM 560 C C . PHE A 1 78 ? 8.419 -3.912 -14.115 1.00 95.62 78 PHE A C 1
ATOM 562 O O . PHE A 1 78 ? 9.293 -3.196 -13.623 1.00 95.62 78 PHE A O 1
ATOM 569 N N . VAL A 1 79 ? 7.356 -4.325 -13.438 1.00 96.50 79 VAL A N 1
ATOM 570 C CA . VAL A 1 79 ? 7.186 -4.115 -12.003 1.00 96.50 79 VAL A CA 1
ATOM 571 C C . VAL A 1 79 ? 7.260 -5.481 -11.342 1.00 96.50 79 VAL A C 1
ATOM 573 O O . VAL A 1 79 ? 6.510 -6.382 -11.709 1.00 96.50 79 VAL A O 1
ATOM 576 N N . ASN A 1 80 ? 8.195 -5.646 -10.409 1.00 95.94 80 ASN A N 1
ATOM 577 C CA . ASN A 1 80 ? 8.154 -6.764 -9.473 1.00 95.94 80 ASN A CA 1
ATOM 578 C C . ASN A 1 80 ? 7.495 -6.263 -8.192 1.00 95.94 80 ASN A C 1
ATOM 580 O O . ASN A 1 80 ? 7.963 -5.277 -7.621 1.00 95.94 80 ASN A O 1
ATOM 584 N N . GLU A 1 81 ? 6.416 -6.918 -7.783 1.00 96.50 81 GLU A N 1
ATOM 585 C CA . GLU A 1 81 ? 5.535 -6.480 -6.708 1.00 96.50 81 GLU A CA 1
ATOM 586 C C . GLU A 1 81 ? 5.269 -7.635 -5.740 1.00 96.50 81 GLU A C 1
ATOM 588 O O . GLU A 1 81 ? 4.967 -8.757 -6.151 1.00 96.50 81 GLU A O 1
ATOM 593 N N . ALA A 1 82 ? 5.357 -7.344 -4.444 1.00 96.19 82 ALA A N 1
ATOM 594 C CA . ALA A 1 82 ? 4.932 -8.223 -3.369 1.00 96.19 82 ALA A CA 1
ATOM 595 C C . ALA A 1 82 ? 3.901 -7.495 -2.501 1.00 96.19 82 ALA A C 1
ATOM 597 O O . ALA A 1 82 ? 4.182 -6.436 -1.938 1.00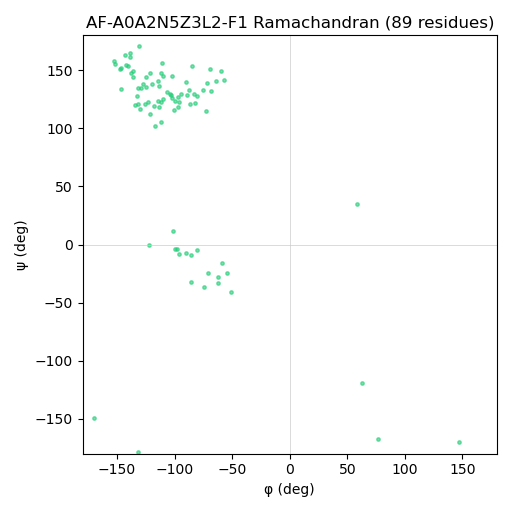 96.19 82 ALA A O 1
ATOM 598 N N . VAL A 1 83 ? 2.712 -8.088 -2.380 1.00 97.25 83 VAL A N 1
ATOM 599 C CA . VAL A 1 83 ? 1.581 -7.519 -1.640 1.00 97.25 83 VAL A CA 1
ATOM 600 C C . VAL A 1 83 ? 1.265 -8.392 -0.436 1.00 97.25 83 VAL A C 1
ATOM 602 O O . VAL A 1 83 ? 0.953 -9.574 -0.580 1.00 97.25 83 VAL A O 1
ATOM 605 N N . VAL A 1 84 ? 1.274 -7.793 0.753 1.00 96.94 84 VAL A N 1
ATOM 606 C CA . VAL A 1 84 ? 0.741 -8.413 1.970 1.00 96.94 84 VAL A CA 1
ATOM 607 C C . VAL A 1 84 ? -0.525 -7.671 2.361 1.00 96.94 84 VAL A C 1
ATOM 609 O O . VAL A 1 84 ? -0.503 -6.453 2.512 1.00 96.94 84 VAL A O 1
ATOM 612 N N . SER A 1 85 ? -1.630 -8.402 2.510 1.00 97.50 85 SER A N 1
ATOM 613 C CA . SER A 1 85 ? -2.949 -7.841 2.822 1.00 97.50 85 SER A CA 1
ATOM 614 C C . SER A 1 85 ? -3.533 -8.478 4.069 1.00 97.50 85 SER A C 1
ATOM 616 O O . SER A 1 85 ? -3.389 -9.683 4.272 1.00 97.50 85 SER A O 1
ATOM 618 N N . ASN A 1 86 ? -4.251 -7.689 4.865 1.00 97.44 86 ASN A N 1
ATOM 619 C CA . ASN A 1 86 ? -5.045 -8.203 5.972 1.00 97.44 86 ASN A CA 1
ATOM 620 C C . ASN A 1 86 ? -6.445 -7.585 5.957 1.00 97.44 86 ASN A C 1
ATOM 622 O O . ASN A 1 86 ? -6.578 -6.361 5.906 1.00 97.44 86 ASN A O 1
ATOM 626 N N . MET A 1 87 ? -7.475 -8.431 5.999 1.00 97.75 87 MET A N 1
ATOM 627 C CA . MET A 1 87 ? -8.872 -7.995 6.046 1.00 97.75 87 MET A CA 1
ATOM 628 C C . MET A 1 87 ? -9.201 -7.477 7.444 1.00 97.75 87 MET A C 1
ATOM 630 O O . MET A 1 87 ? -8.895 -8.126 8.443 1.00 97.75 87 MET A O 1
ATOM 634 N N . VAL A 1 88 ? -9.843 -6.315 7.521 1.00 97.56 88 VAL A N 1
ATOM 635 C CA . VAL A 1 88 ? -10.188 -5.659 8.787 1.00 97.56 88 VAL A CA 1
ATOM 636 C C . VAL A 1 88 ? -11.550 -4.971 8.694 1.00 97.56 88 VAL A C 1
ATOM 638 O O . VAL A 1 88 ? -12.057 -4.702 7.607 1.00 97.56 88 VAL A O 1
ATOM 641 N N . THR A 1 89 ? -12.129 -4.645 9.846 1.00 97.19 89 THR A N 1
ATOM 642 C CA . THR A 1 89 ? -13.248 -3.698 9.951 1.00 97.19 89 THR A CA 1
ATOM 643 C C . THR A 1 89 ? -12.728 -2.393 10.546 1.00 97.19 89 THR A C 1
ATOM 645 O O . THR A 1 89 ? -12.006 -2.428 11.547 1.00 97.19 89 THR A O 1
ATOM 648 N N . PHE A 1 90 ? -13.052 -1.262 9.920 1.00 96.12 90 PHE A N 1
ATOM 649 C CA . PHE A 1 90 ? -12.732 0.085 10.393 1.00 96.12 90 PHE A CA 1
ATOM 650 C C . PHE A 1 90 ? -13.902 0.664 11.188 1.00 96.12 90 PHE A C 1
ATOM 652 O O . PHE A 1 90 ? -15.039 0.642 10.706 1.00 96.12 90 PHE A O 1
ATOM 659 N N . GLU A 1 91 ? -13.595 1.161 12.386 1.00 90.50 91 GLU A N 1
ATOM 660 C CA . GLU A 1 91 ? -14.544 1.694 13.374 1.00 90.50 91 GLU A CA 1
ATOM 661 C C . GLU A 1 91 ? -14.084 3.050 13.911 1.00 90.50 91 GLU A C 1
ATOM 663 O O . GLU A 1 91 ? -12.853 3.229 14.080 1.00 90.50 91 GLU A O 1
#

Mean predicted aligned error: 3.0 Å

Nearest PDB structures (foldseek):
  6yft-assembly1_AA  TM=6.019E-01  e=7.003E+00  Wenzhou levi-like virus 1

Solvent-accessible surface area (backbone atoms only — not comparable to full-atom values): 5005 Å² total; per-residue (Å²): 83,62,21,88,41,67,43,74,52,67,58,96,60,84,48,72,92,30,63,28,21,35,44,37,45,39,29,73,59,39,72,42,76,47,81,44,54,18,63,59,38,62,50,73,44,48,22,84,73,38,56,70,35,30,44,63,33,36,38,35,46,36,40,28,28,81,45,79,47,74,62,88,95,39,83,44,78,45,75,53,75,49,79,50,75,46,79,44,50,31,81

Secondary structure (DSSP, 8-state):
--SSS-EEEE-SS---S-SEEEEEEEETTEEEEEEEETT--EEEEPHHHHTT--EEEEEEEEEEEEEEEEETTEEEEEEEEEEEEEEEEE-

Radius of gyration: 15.54 Å; Cα contacts (8 Å, |Δi|>4): 221; chains: 1; bounding box: 32×21×47 Å

Sequence (91 aa):
VSTSSDFTLATTDAIQNADSVIFAVIGTGGEKLVTKAGTESSHTFSASDISGITGTGYVQIVAYKFMTSTEGSKNVYFVNEAVVSNMVTFE

pLDDT: mean 96.2, std 2.37, range [85.0, 98.75]

Foldseek 3Di:
DELQAKDKDFDPDWQPDFQKKWKKDQAPQGIDIDIDGLGDGMDIDGSVRCVRHFFKDKIKIKGKHWDWDCDPNDIDIDIDIDMDMDIDGYD